Protein AF-A0A352BTT0-F1 (afdb_monomer_lite)

Sequence (140 aa):
MRNIVLLVLLGCFTSLVQGQELNATVTIDAEQTGQPNAQVFRTLKDQLTELLNETQWTNRTFTNQERIDCNFTLILQSFESTSFSGSLQVQSSRTIFGSTYDSPVYNYNDRQFVFEYSEFQPLVFNINNFDSNLVSILAY

Secondary structure (DSSP, 8-state):
-HHHHHHHHHHTTTT------EEEEEEEE-GGGS-TT-HHHHHHHHHHHHHHHHS--SSS---GGGSEEEEEEEEEEEEETTEEEEEEEEEEEEEPTTSS-EEEEEEEEEEEEEEE--TT------TT----HHHHHHH-

Foldseek 3Di:
DVVVVVVVVVVVVPPPPDDAAAQEQEAEAEVLAVCRPDVVRVQVRVLVNCCRRVDDLDPDDDDPLRHKYKYWYWYWNHDDQFKTWAKIWIWIWHDDPPDPDIDTPDIDIGGTDIFGHDPPDHDDDDPVDDPGPVNVVVND

pLDDT: mean 80.23, std 10.84, range [54.06, 93.88]

Radius of gyration: 19.14 Å; chains: 1; bounding box: 34×30×69 Å

Structure (mmCIF, N/CA/C/O backbone):
data_AF-A0A352BTT0-F1
#
_entry.id   AF-A0A352BTT0-F1
#
loop_
_atom_site.group_PDB
_atom_site.id
_atom_site.type_symbol
_atom_site.label_atom_id
_atom_site.label_alt_id
_atom_site.label_comp_id
_atom_site.label_asym_id
_atom_site.label_entity_id
_atom_site.label_seq_id
_atom_site.pdbx_PDB_ins_code
_atom_site.Cartn_x
_atom_site.Cartn_y
_atom_site.Cartn_z
_atom_site.occupancy
_atom_site.B_iso_or_equiv
_atom_site.auth_seq_id
_atom_site.auth_comp_id
_atom_site.auth_asym_id
_atom_site.auth_atom_id
_atom_site.pdbx_PDB_model_num
ATOM 1 N N . MET A 1 1 ? -3.090 -4.234 -51.706 1.00 55.97 1 MET A N 1
ATOM 2 C CA . MET A 1 1 ? -1.828 -4.770 -51.140 1.00 55.97 1 MET A CA 1
ATOM 3 C C . MET A 1 1 ? -1.111 -3.783 -50.210 1.00 55.97 1 MET A C 1
ATOM 5 O O . MET A 1 1 ? -0.726 -4.200 -49.130 1.00 55.97 1 MET A O 1
ATOM 9 N N . ARG A 1 2 ? -1.012 -2.478 -50.528 1.00 61.06 2 ARG A N 1
ATOM 10 C CA . ARG A 1 2 ? -0.376 -1.460 -49.654 1.00 61.06 2 ARG A CA 1
ATOM 11 C C . ARG A 1 2 ? -1.012 -1.305 -48.256 1.00 61.06 2 ARG A C 1
ATOM 13 O O . ARG A 1 2 ? -0.291 -1.152 -47.279 1.00 61.06 2 ARG A O 1
ATOM 20 N N . ASN A 1 3 ? -2.337 -1.430 -48.145 1.00 62.03 3 ASN A N 1
ATOM 21 C CA . ASN A 1 3 ? -3.048 -1.262 -46.866 1.00 62.03 3 ASN A CA 1
ATOM 22 C C . ASN A 1 3 ? -2.906 -2.472 -45.920 1.00 62.03 3 ASN A C 1
ATOM 24 O O . ASN A 1 3 ? -3.014 -2.305 -44.713 1.00 62.03 3 ASN A O 1
ATOM 28 N N . ILE A 1 4 ? -2.624 -3.671 -46.451 1.00 74.25 4 ILE A N 1
ATOM 29 C CA . ILE A 1 4 ? -2.411 -4.888 -45.644 1.00 74.25 4 ILE A CA 1
ATOM 30 C C . ILE A 1 4 ? -1.025 -4.847 -44.986 1.00 74.25 4 ILE A C 1
ATOM 32 O O . ILE A 1 4 ? -0.885 -5.209 -43.825 1.00 74.25 4 ILE A O 1
ATOM 36 N N . VAL A 1 5 ? -0.017 -4.322 -45.693 1.00 75.88 5 VAL A N 1
ATOM 37 C CA . VAL A 1 5 ? 1.341 -4.136 -45.151 1.00 75.88 5 VAL A CA 1
ATOM 38 C C . VAL A 1 5 ? 1.343 -3.147 -43.982 1.00 75.88 5 VAL A C 1
ATOM 40 O O . VAL A 1 5 ? 1.978 -3.409 -42.969 1.00 75.88 5 VAL A O 1
ATOM 43 N N . LEU A 1 6 ? 0.583 -2.051 -44.084 1.00 71.44 6 LEU A N 1
ATOM 44 C CA . LEU A 1 6 ? 0.415 -1.077 -42.996 1.00 71.44 6 LEU A CA 1
ATOM 45 C C . LEU A 1 6 ? -0.248 -1.687 -41.750 1.00 71.44 6 LEU A C 1
ATOM 47 O O . LEU A 1 6 ? 0.166 -1.385 -40.637 1.00 71.44 6 LEU A O 1
ATOM 51 N N . LEU A 1 7 ? -1.231 -2.573 -41.935 1.00 69.56 7 LEU A N 1
ATOM 52 C CA . LEU A 1 7 ? -1.927 -3.266 -40.844 1.00 69.56 7 LEU A CA 1
ATOM 53 C C . LEU A 1 7 ? -1.025 -4.279 -40.122 1.00 69.56 7 LEU A C 1
ATOM 55 O O . LEU A 1 7 ? -1.044 -4.355 -38.897 1.00 69.56 7 LEU A O 1
ATOM 59 N N . VAL A 1 8 ? -0.187 -5.004 -40.870 1.00 72.19 8 VAL A N 1
ATOM 60 C CA . VAL A 1 8 ? 0.817 -5.923 -40.304 1.00 72.19 8 VAL A CA 1
ATOM 61 C C . VAL A 1 8 ? 1.923 -5.152 -39.575 1.00 72.19 8 VAL A C 1
ATOM 63 O O . VAL A 1 8 ? 2.337 -5.556 -38.492 1.00 72.19 8 VAL A O 1
ATOM 66 N N . LEU A 1 9 ? 2.358 -4.008 -40.117 1.00 69.75 9 LEU A N 1
ATOM 67 C CA . LEU A 1 9 ? 3.373 -3.162 -39.486 1.00 69.75 9 LEU A CA 1
ATOM 68 C C . LEU A 1 9 ? 2.876 -2.561 -38.160 1.00 69.75 9 LEU A C 1
ATOM 70 O O . LEU A 1 9 ? 3.629 -2.532 -37.194 1.00 69.75 9 LEU A O 1
ATOM 74 N N . LEU A 1 10 ? 1.610 -2.129 -38.089 1.00 66.56 10 LEU A N 1
ATOM 75 C CA . LEU A 1 10 ? 1.013 -1.589 -36.860 1.00 66.56 10 LEU A CA 1
ATOM 76 C C . LEU A 1 10 ? 0.824 -2.668 -35.775 1.00 66.56 10 LEU A C 1
ATOM 78 O O . LEU A 1 10 ? 0.970 -2.377 -34.592 1.00 66.56 10 LEU A O 1
ATOM 82 N N . GLY A 1 11 ? 0.549 -3.916 -36.174 1.00 65.44 11 GLY A N 1
ATOM 83 C CA . GLY A 1 11 ? 0.382 -5.052 -35.260 1.00 65.44 11 GLY A CA 1
ATOM 84 C C . GLY A 1 11 ? 1.678 -5.554 -34.607 1.00 65.44 11 GLY A C 1
ATOM 85 O O . GLY A 1 11 ? 1.623 -6.156 -33.541 1.00 65.44 11 GLY A O 1
ATOM 86 N N . CYS A 1 12 ? 2.852 -5.282 -35.189 1.00 61.81 12 CYS A N 1
ATOM 87 C CA . CYS A 1 12 ? 4.138 -5.684 -34.600 1.00 61.81 12 CYS A CA 1
ATOM 88 C C . CYS A 1 12 ? 4.613 -4.785 -33.443 1.00 61.81 12 CYS A C 1
ATOM 90 O O . CYS A 1 12 ? 5.510 -5.185 -32.706 1.00 61.81 12 CYS A O 1
ATOM 92 N N . PHE A 1 13 ? 4.036 -3.593 -33.250 1.00 58.69 13 PHE A N 1
ATOM 93 C CA . PHE A 1 13 ? 4.453 -2.680 -32.174 1.00 58.69 13 PHE A CA 1
ATOM 94 C C . PHE A 1 13 ? 3.761 -2.940 -30.829 1.00 58.69 13 PHE A C 1
ATOM 96 O O . PHE A 1 13 ? 4.187 -2.399 -29.811 1.00 58.69 13 PHE A O 1
ATOM 103 N N . THR A 1 14 ? 2.724 -3.780 -30.780 1.00 57.88 14 THR A N 1
ATOM 104 C CA . THR A 1 14 ? 1.951 -4.016 -29.549 1.00 57.88 14 THR A CA 1
ATOM 105 C C . THR A 1 14 ? 2.576 -5.055 -28.613 1.00 57.88 14 THR A C 1
ATOM 107 O O . THR A 1 14 ? 2.105 -5.221 -27.494 1.00 57.88 14 THR A O 1
ATOM 110 N N . SER A 1 15 ? 3.643 -5.751 -29.023 1.00 54.06 15 SER A N 1
ATOM 111 C CA . SER A 1 15 ? 4.265 -6.834 -28.242 1.00 54.06 15 SER A CA 1
ATOM 112 C C . SER A 1 15 ? 5.408 -6.394 -27.316 1.00 54.06 15 SER A C 1
ATOM 114 O O . SER A 1 15 ? 6.094 -7.243 -26.753 1.00 54.06 15 SER A O 1
ATOM 116 N N . LEU A 1 16 ? 5.636 -5.088 -27.147 1.00 54.31 16 LEU A N 1
ATOM 117 C CA . LEU A 1 16 ? 6.696 -4.546 -26.283 1.00 54.31 16 LEU A CA 1
ATOM 118 C C . LEU A 1 16 ? 6.177 -4.004 -24.947 1.00 54.31 16 LEU A C 1
ATOM 120 O O . LEU A 1 16 ? 6.824 -3.160 -24.329 1.00 54.31 16 LEU A O 1
ATOM 124 N N . VAL A 1 17 ? 5.032 -4.492 -24.471 1.00 54.41 17 VAL A N 1
ATOM 125 C CA . VAL A 1 17 ? 4.617 -4.220 -23.092 1.00 54.41 17 VAL A CA 1
ATOM 126 C C . VAL A 1 17 ? 5.456 -5.110 -22.176 1.00 54.41 17 VAL A C 1
ATOM 128 O O . VAL A 1 17 ? 5.170 -6.287 -21.968 1.00 54.41 17 VAL A O 1
ATOM 131 N N . GLN A 1 18 ? 6.567 -4.556 -21.700 1.00 57.56 18 GLN A N 1
ATOM 132 C CA . GLN A 1 18 ? 7.351 -5.136 -20.619 1.00 57.56 18 GLN A CA 1
ATOM 133 C C . GLN A 1 18 ? 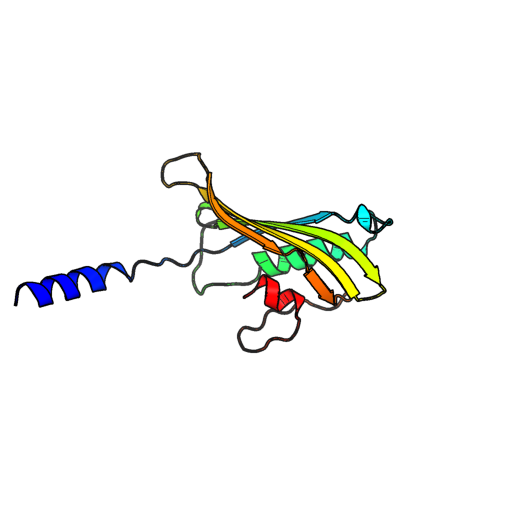6.552 -4.913 -19.330 1.00 57.56 18 GLN A C 1
ATOM 135 O O . GLN A 1 18 ? 6.289 -3.768 -18.967 1.00 57.56 18 GLN A O 1
ATOM 140 N N . GLY A 1 19 ? 6.119 -5.992 -18.672 1.00 56.97 19 GLY A N 1
ATOM 141 C CA . GLY A 1 19 ? 5.634 -5.898 -17.293 1.00 56.97 19 GLY A CA 1
ATOM 142 C C . GLY A 1 19 ? 6.768 -5.394 -16.406 1.00 56.97 19 GLY A C 1
ATOM 143 O O . GLY A 1 19 ? 7.922 -5.708 -16.686 1.00 56.97 19 GLY A O 1
ATOM 144 N N . GLN A 1 20 ? 6.451 -4.590 -15.399 1.00 67.00 20 GLN A N 1
ATOM 145 C CA . GLN A 1 20 ? 7.392 -4.099 -14.395 1.00 67.00 20 GLN A CA 1
ATOM 146 C C . GLN A 1 20 ? 6.868 -4.514 -13.021 1.00 67.00 20 GLN A C 1
ATOM 148 O O . GLN A 1 20 ? 5.658 -4.652 -12.846 1.00 67.00 20 GLN A O 1
ATOM 153 N N . GLU A 1 21 ? 7.770 -4.709 -12.066 1.00 75.00 21 GLU A N 1
ATOM 154 C CA . GLU A 1 21 ? 7.399 -4.948 -10.670 1.00 75.00 21 GLU A CA 1
ATOM 155 C C . GLU A 1 21 ? 7.200 -3.632 -9.919 1.00 75.00 21 GLU A C 1
ATOM 157 O O . GLU A 1 21 ? 7.673 -2.569 -10.334 1.00 75.00 21 GLU A O 1
ATOM 162 N N . LEU A 1 22 ? 6.493 -3.720 -8.799 1.00 80.69 22 LEU A N 1
ATOM 163 C CA . LEU A 1 22 ? 6.177 -2.581 -7.949 1.00 80.69 22 LEU A CA 1
ATOM 164 C C . LEU A 1 22 ? 7.268 -2.384 -6.886 1.00 80.69 22 LEU A C 1
ATOM 166 O O . LEU A 1 22 ? 7.848 -3.337 -6.366 1.00 80.69 22 LEU A O 1
ATOM 170 N N . ASN A 1 23 ? 7.542 -1.126 -6.562 1.00 85.88 23 ASN A N 1
ATOM 171 C CA . ASN A 1 23 ? 8.222 -0.700 -5.348 1.00 85.88 23 ASN A CA 1
ATOM 172 C C . ASN A 1 23 ? 7.237 0.170 -4.564 1.00 85.88 23 ASN A C 1
ATOM 174 O O . ASN A 1 23 ? 7.104 1.369 -4.808 1.00 85.88 23 ASN A O 1
ATOM 178 N N . ALA A 1 24 ? 6.464 -0.464 -3.689 1.00 88.50 24 ALA A N 1
ATOM 179 C CA . ALA A 1 24 ? 5.354 0.172 -3.004 1.00 88.50 24 ALA A CA 1
ATOM 180 C C . ALA A 1 24 ? 5.773 0.720 -1.638 1.00 88.50 24 ALA A C 1
ATOM 182 O O . ALA A 1 24 ? 6.325 0.009 -0.800 1.00 88.50 24 ALA A O 1
ATOM 183 N N . THR A 1 25 ? 5.434 1.979 -1.383 1.00 91.12 25 THR A N 1
ATOM 184 C CA . THR A 1 25 ? 5.490 2.605 -0.063 1.00 91.12 25 THR A CA 1
ATOM 185 C C . THR A 1 25 ? 4.066 2.847 0.415 1.00 91.12 25 THR A C 1
ATOM 187 O O . THR A 1 25 ? 3.279 3.477 -0.290 1.00 91.12 25 THR A O 1
ATOM 190 N N . VAL A 1 26 ? 3.728 2.354 1.608 1.00 92.81 26 VAL A N 1
ATOM 191 C CA . VAL A 1 26 ? 2.410 2.559 2.221 1.00 92.81 26 VAL A CA 1
ATOM 192 C C . VAL A 1 26 ? 2.532 3.536 3.384 1.00 92.81 26 VAL A C 1
ATOM 194 O O . VAL A 1 26 ? 3.336 3.347 4.298 1.00 92.81 26 VAL A O 1
ATOM 197 N N . THR A 1 27 ? 1.702 4.573 3.368 1.00 93.44 27 THR A N 1
ATOM 198 C CA . THR A 1 27 ? 1.576 5.567 4.434 1.00 93.44 27 THR A CA 1
ATOM 199 C C . THR A 1 27 ? 0.151 5.539 4.966 1.00 93.44 27 THR A C 1
ATOM 201 O O . THR A 1 27 ? -0.796 5.579 4.188 1.00 93.44 27 THR A O 1
ATOM 204 N N . ILE A 1 2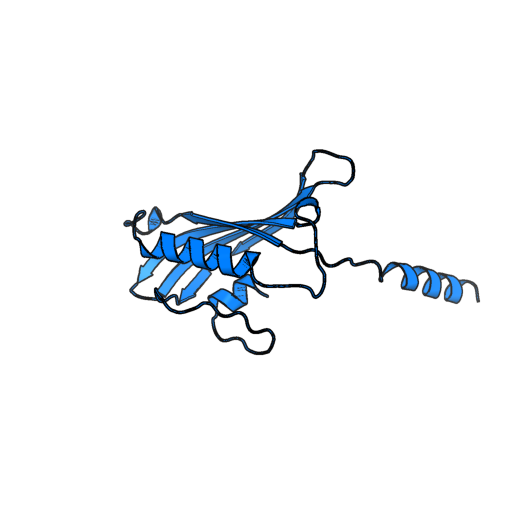8 ? -0.008 5.481 6.289 1.00 93.12 28 ILE A N 1
ATOM 205 C CA . ILE A 1 28 ? -1.319 5.540 6.941 1.00 93.12 28 ILE A CA 1
ATOM 206 C C . ILE A 1 28 ? -1.381 6.805 7.789 1.00 93.12 28 ILE A C 1
ATOM 208 O O . ILE A 1 28 ? -0.604 6.966 8.730 1.00 93.12 28 ILE A O 1
ATOM 212 N N . ASP A 1 29 ? -2.313 7.682 7.443 1.00 92.94 29 ASP A N 1
ATOM 213 C CA . ASP A 1 29 ? -2.742 8.823 8.235 1.00 92.94 29 ASP A CA 1
ATOM 214 C C . ASP A 1 29 ? -4.028 8.440 8.973 1.00 92.94 29 ASP A C 1
ATOM 216 O O . ASP A 1 29 ? -5.037 8.092 8.361 1.00 92.94 29 ASP A O 1
ATOM 220 N N . ALA A 1 30 ? -3.980 8.476 10.300 1.00 92.38 30 ALA A N 1
ATOM 221 C CA . ALA A 1 30 ? -5.109 8.164 11.164 1.00 92.38 30 ALA A CA 1
ATOM 222 C C . ALA A 1 30 ? -5.454 9.321 12.112 1.00 92.38 30 ALA A C 1
ATOM 224 O O . ALA A 1 30 ? -6.107 9.098 13.133 1.00 92.38 30 ALA A O 1
ATOM 225 N N . GLU A 1 31 ? -5.034 10.555 11.813 1.00 90.81 31 GLU A N 1
ATOM 226 C CA . GLU A 1 31 ? -5.311 11.717 12.669 1.00 90.81 31 GLU A CA 1
ATOM 227 C C . GLU A 1 31 ? -6.814 11.923 12.901 1.00 90.81 31 GLU A C 1
ATOM 229 O O . GLU A 1 31 ? -7.244 12.215 14.020 1.00 90.81 31 GLU A O 1
ATOM 234 N N . GLN A 1 32 ? -7.629 11.680 11.873 1.00 88.31 32 GLN A N 1
ATOM 235 C CA . GLN A 1 32 ? -9.082 11.877 11.923 1.00 88.31 32 GLN A CA 1
ATOM 236 C C . GLN A 1 32 ? -9.808 10.826 12.777 1.00 88.31 32 GLN A C 1
ATOM 238 O O . GLN A 1 32 ? -10.921 11.078 13.230 1.00 88.31 32 GLN A O 1
ATOM 243 N N . THR A 1 33 ? -9.162 9.694 13.079 1.00 88.12 33 THR A N 1
ATOM 244 C CA . THR A 1 33 ? -9.729 8.635 13.935 1.00 88.12 33 THR A CA 1
ATOM 245 C C . THR A 1 33 ? -9.753 8.999 15.423 1.00 88.12 33 THR A C 1
ATOM 247 O O . THR A 1 33 ? -10.363 8.296 16.225 1.00 88.12 33 THR A O 1
ATOM 250 N N . GLY A 1 34 ? -9.040 10.056 15.832 1.00 88.00 34 GLY A N 1
ATOM 251 C CA . GLY A 1 34 ? -8.862 10.429 17.239 1.00 88.00 34 GLY A CA 1
ATOM 252 C C . GLY A 1 34 ? -7.869 9.551 18.016 1.00 88.00 34 GLY A C 1
ATOM 253 O O . GLY A 1 34 ? -7.518 9.890 19.147 1.00 88.00 34 GLY A O 1
ATOM 254 N N . GLN A 1 35 ? -7.362 8.461 17.425 1.00 88.56 35 GLN A N 1
ATOM 255 C CA . GLN A 1 35 ? -6.354 7.577 18.023 1.00 88.56 35 GLN A CA 1
ATOM 256 C C . GLN A 1 35 ? -5.173 7.309 17.067 1.00 88.56 35 GLN A C 1
ATOM 258 O O . GLN A 1 35 ? -4.866 6.153 16.781 1.00 88.56 35 GLN A O 1
ATOM 263 N N . PRO A 1 36 ? -4.434 8.340 16.611 1.00 85.19 36 PRO A N 1
ATOM 264 C CA . PRO A 1 36 ? -3.444 8.214 15.530 1.00 85.19 36 PRO A CA 1
ATOM 265 C C . PRO A 1 36 ? -2.289 7.234 15.805 1.00 85.19 36 PRO A C 1
ATOM 267 O O . PRO A 1 36 ? -1.616 6.789 14.882 1.00 85.19 36 PRO A O 1
ATOM 270 N N . ASN A 1 37 ? -2.044 6.883 17.070 1.00 84.69 37 ASN A N 1
ATOM 271 C CA . ASN A 1 37 ? -0.944 6.008 17.485 1.00 84.69 37 ASN A CA 1
ATOM 272 C C . ASN A 1 37 ? -1.368 4.562 17.777 1.00 84.69 37 ASN A C 1
ATOM 274 O O . ASN A 1 37 ? -0.599 3.828 18.401 1.00 84.69 37 ASN A O 1
ATOM 278 N N . ALA A 1 38 ? -2.569 4.145 17.372 1.00 87.00 38 ALA A N 1
ATOM 279 C CA . ALA A 1 38 ? -3.012 2.774 17.586 1.00 87.00 38 ALA A CA 1
ATOM 280 C C . ALA A 1 38 ? -2.071 1.768 16.889 1.00 87.00 38 ALA A C 1
ATOM 282 O O . ALA A 1 38 ? -1.652 1.966 15.747 1.00 87.00 38 ALA A O 1
ATOM 283 N N . GLN A 1 39 ? -1.733 0.680 17.589 1.00 88.50 39 GLN A N 1
ATOM 284 C CA . GLN A 1 39 ? -0.806 -0.344 17.090 1.00 88.50 39 GLN A CA 1
ATOM 285 C C . GLN A 1 39 ? -1.314 -0.999 15.797 1.00 88.50 39 GLN A C 1
ATOM 287 O O . GLN A 1 39 ? -0.517 -1.260 14.897 1.00 88.50 39 GLN A O 1
ATOM 292 N N . VAL A 1 40 ? -2.635 -1.158 15.677 1.00 89.19 40 VAL A N 1
ATOM 293 C CA . VAL A 1 40 ? -3.322 -1.707 14.501 1.00 89.19 40 VAL A CA 1
ATOM 294 C C . VAL A 1 40 ? -2.910 -1.037 13.195 1.00 89.19 40 VAL A C 1
ATOM 296 O O . VAL A 1 40 ? -2.697 -1.725 12.201 1.00 89.19 40 VAL A O 1
ATOM 299 N N . PHE A 1 41 ? -2.694 0.283 13.194 1.00 90.56 41 PHE A N 1
ATOM 300 C CA . PHE A 1 41 ? -2.282 1.015 11.995 1.00 90.56 41 PHE A CA 1
ATOM 301 C C . PHE A 1 41 ? -0.831 0.727 11.611 1.00 90.56 41 PHE A C 1
ATOM 303 O O . PHE A 1 41 ? -0.506 0.664 10.429 1.00 90.56 41 PHE A O 1
ATOM 310 N N . ARG A 1 42 ? 0.052 0.517 12.595 1.00 89.75 42 ARG A N 1
ATOM 311 C CA . ARG A 1 42 ? 1.454 0.157 12.336 1.00 89.75 42 ARG A CA 1
ATOM 312 C C . ARG A 1 42 ? 1.529 -1.231 11.717 1.00 89.75 42 ARG A C 1
ATOM 314 O O . ARG A 1 42 ? 2.138 -1.382 10.664 1.00 89.75 42 ARG A O 1
ATOM 321 N N . THR A 1 43 ? 0.829 -2.192 12.318 1.00 90.81 43 THR A N 1
ATOM 322 C CA . THR A 1 43 ? 0.744 -3.560 11.802 1.00 90.81 43 THR A CA 1
ATOM 323 C C . THR A 1 43 ? 0.117 -3.593 10.408 1.00 90.81 43 THR A C 1
ATOM 325 O O . THR A 1 43 ? 0.674 -4.223 9.518 1.00 90.81 43 THR A O 1
ATOM 328 N N . LEU A 1 44 ? -0.985 -2.866 10.185 1.00 90.38 44 LEU A N 1
ATOM 329 C CA . LEU A 1 44 ? -1.633 -2.773 8.873 1.00 90.38 44 LEU A CA 1
ATOM 330 C C . LEU A 1 44 ? -0.678 -2.209 7.815 1.00 90.38 44 LEU A C 1
ATOM 332 O O . LEU A 1 44 ? -0.546 -2.779 6.738 1.00 90.38 44 LEU A O 1
ATOM 336 N N . LYS A 1 45 ? 0.019 -1.109 8.119 1.00 90.75 45 LYS A N 1
ATOM 337 C CA . LYS A 1 45 ? 0.990 -0.500 7.202 1.00 90.75 45 LYS A CA 1
ATOM 338 C C . LYS A 1 45 ? 2.100 -1.488 6.832 1.00 90.75 45 LYS A C 1
ATOM 340 O O . LYS A 1 45 ? 2.442 -1.598 5.656 1.00 90.75 45 LYS A O 1
ATOM 345 N N . ASP A 1 46 ? 2.655 -2.187 7.819 1.00 90.56 46 ASP A N 1
ATOM 346 C CA . ASP A 1 46 ? 3.744 -3.140 7.597 1.00 90.56 46 ASP A CA 1
ATOM 347 C C . ASP A 1 46 ? 3.257 -4.336 6.757 1.00 90.56 46 ASP A C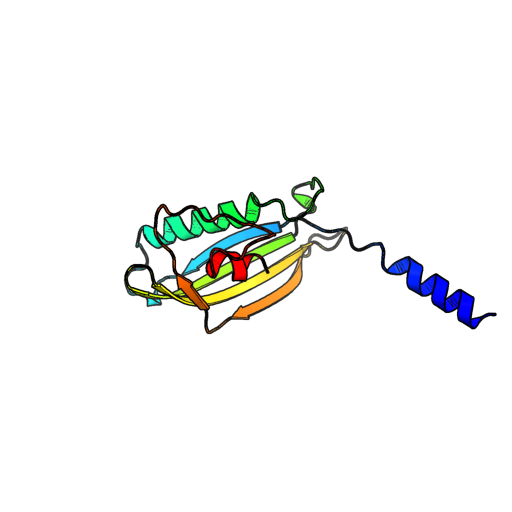 1
ATOM 349 O O . ASP A 1 46 ? 3.870 -4.637 5.737 1.00 90.56 46 ASP A O 1
ATOM 353 N N . GLN A 1 47 ? 2.095 -4.917 7.081 1.00 88.94 47 GLN A N 1
ATOM 354 C CA . GLN A 1 47 ? 1.505 -6.017 6.307 1.00 88.94 47 GLN A CA 1
ATOM 355 C C . GLN A 1 47 ? 1.127 -5.621 4.875 1.00 88.94 47 GLN A C 1
ATOM 357 O O . GLN A 1 47 ? 1.306 -6.411 3.953 1.00 88.94 47 GLN A O 1
ATOM 362 N N . LEU A 1 48 ? 0.614 -4.406 4.657 1.00 89.44 48 LEU A N 1
ATOM 363 C CA . LEU A 1 48 ? 0.322 -3.908 3.311 1.00 89.44 48 LEU A CA 1
ATOM 364 C C . LEU A 1 48 ? 1.603 -3.676 2.503 1.00 89.44 48 LEU A C 1
ATOM 366 O O . LEU A 1 48 ? 1.644 -3.973 1.310 1.00 89.44 48 LEU A O 1
ATOM 370 N N . THR A 1 49 ? 2.650 -3.158 3.148 1.00 89.94 49 THR A N 1
ATOM 371 C CA . THR A 1 49 ? 3.953 -2.944 2.505 1.00 89.9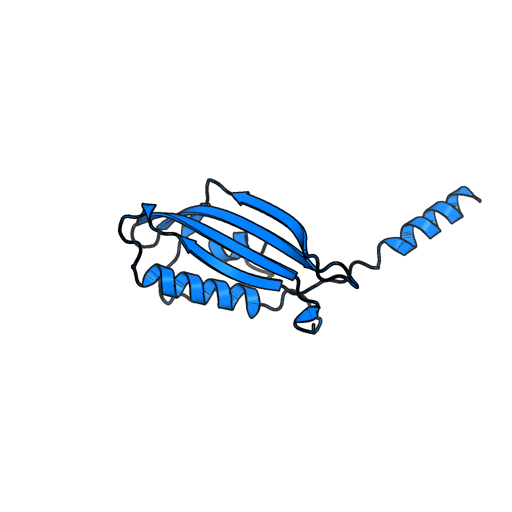4 49 THR A CA 1
ATOM 372 C C . THR A 1 49 ? 4.602 -4.274 2.128 1.00 89.94 49 THR A C 1
ATOM 374 O O . THR A 1 49 ? 5.142 -4.393 1.030 1.00 89.94 49 THR A O 1
ATOM 377 N N . GLU A 1 50 ? 4.526 -5.272 3.009 1.00 88.25 50 GLU A N 1
ATOM 378 C CA . GLU A 1 50 ? 4.992 -6.639 2.763 1.00 88.25 50 GLU A CA 1
ATOM 379 C C . GLU A 1 50 ? 4.204 -7.277 1.616 1.00 88.25 50 GLU A C 1
ATOM 381 O O . GLU A 1 50 ? 4.797 -7.680 0.620 1.00 88.25 50 GLU A O 1
ATOM 386 N N . LEU A 1 51 ? 2.868 -7.243 1.674 1.00 86.81 51 LEU A N 1
ATOM 387 C CA . LEU A 1 51 ? 2.002 -7.767 0.619 1.00 86.81 51 LEU A CA 1
ATOM 388 C C . LEU A 1 51 ? 2.364 -7.184 -0.752 1.00 86.81 51 LEU A C 1
ATOM 390 O O . LEU A 1 51 ? 2.546 -7.935 -1.703 1.00 86.81 51 LEU A O 1
ATOM 394 N N . LEU A 1 52 ? 2.485 -5.862 -0.879 1.00 86.50 52 LEU A N 1
ATOM 395 C CA . LEU A 1 52 ? 2.710 -5.223 -2.178 1.00 86.50 52 LEU A CA 1
ATOM 396 C C . LEU A 1 52 ? 4.110 -5.485 -2.755 1.00 86.50 52 LEU A C 1
ATOM 398 O O . LEU A 1 52 ? 4.240 -5.593 -3.974 1.00 86.50 52 LEU A O 1
ATOM 402 N N . ASN A 1 53 ? 5.138 -5.579 -1.905 1.00 85.94 53 ASN A N 1
ATOM 403 C CA . ASN A 1 53 ? 6.530 -5.738 -2.341 1.00 85.94 53 ASN A CA 1
ATOM 404 C C . ASN A 1 53 ? 6.993 -7.198 -2.433 1.00 85.94 53 ASN A C 1
ATOM 406 O O . ASN A 1 53 ? 7.922 -7.484 -3.191 1.00 85.94 53 ASN A O 1
ATOM 410 N N . GLU A 1 54 ? 6.396 -8.106 -1.659 1.00 84.12 54 GLU A N 1
ATOM 411 C CA . GLU A 1 54 ? 6.723 -9.537 -1.678 1.00 84.12 54 GLU A CA 1
ATOM 412 C C . GLU A 1 54 ? 5.816 -10.341 -2.614 1.00 84.12 54 GLU A C 1
ATOM 414 O O . GLU A 1 54 ? 6.190 -11.435 -3.045 1.00 84.12 54 GLU A O 1
ATOM 419 N N . THR A 1 55 ? 4.649 -9.804 -2.985 1.00 80.69 55 THR A N 1
ATOM 420 C CA . THR A 1 55 ? 3.819 -10.423 -4.021 1.00 80.69 55 THR A CA 1
ATOM 421 C C . THR A 1 55 ? 4.523 -10.321 -5.367 1.00 80.69 55 THR A C 1
ATOM 423 O O . THR A 1 55 ? 4.853 -9.239 -5.843 1.00 80.69 55 THR A O 1
ATOM 426 N N . GLN A 1 56 ? 4.727 -11.473 -6.003 1.00 74.75 56 GLN A N 1
ATOM 427 C CA . GLN A 1 56 ? 5.236 -11.541 -7.363 1.00 74.75 56 GLN A CA 1
ATOM 428 C C . GLN A 1 56 ? 4.088 -11.270 -8.346 1.00 74.75 56 GLN A C 1
ATOM 430 O O . GLN A 1 56 ? 3.277 -12.155 -8.626 1.00 74.75 56 GLN A O 1
ATOM 435 N N . TRP A 1 57 ? 4.022 -10.046 -8.875 1.00 75.56 57 TRP A N 1
ATOM 436 C CA . TRP A 1 57 ? 2.977 -9.630 -9.818 1.00 75.56 57 TRP A CA 1
ATOM 437 C C . TRP A 1 57 ? 3.230 -10.159 -11.231 1.00 75.56 57 TRP A C 1
ATOM 439 O O . TRP A 1 57 ? 2.300 -10.346 -12.019 1.00 75.56 57 TRP A O 1
ATOM 449 N N . THR A 1 58 ? 4.493 -10.431 -11.567 1.00 74.06 58 THR A N 1
ATOM 450 C CA . THR A 1 58 ? 4.898 -10.928 -12.879 1.00 74.06 58 THR A CA 1
ATOM 451 C C . THR A 1 58 ? 5.902 -12.081 -12.782 1.00 74.06 58 THR A C 1
ATOM 453 O O . THR A 1 58 ? 6.711 -12.190 -11.867 1.00 74.06 58 THR A O 1
ATOM 456 N N . ASN A 1 59 ? 5.930 -12.953 -13.791 1.00 68.88 59 ASN A N 1
ATOM 457 C CA . ASN A 1 59 ? 6.829 -14.118 -13.821 1.00 68.88 59 ASN A CA 1
ATOM 458 C C . ASN A 1 59 ? 8.304 -13.781 -14.142 1.00 68.88 59 ASN A C 1
ATOM 460 O O . ASN A 1 59 ? 9.034 -14.639 -14.641 1.00 68.88 59 ASN A O 1
ATOM 464 N N . ARG A 1 60 ? 8.754 -12.536 -13.944 1.00 69.12 60 ARG A N 1
ATOM 465 C CA . ARG A 1 60 ? 10.096 -12.073 -14.332 1.00 69.12 60 ARG A CA 1
ATOM 466 C C . ARG A 1 60 ? 10.842 -11.488 -13.136 1.00 69.12 60 ARG A C 1
ATOM 468 O O . ARG A 1 60 ? 10.244 -10.934 -12.227 1.00 69.12 60 ARG A O 1
ATOM 475 N N . THR A 1 61 ? 12.164 -11.615 -13.143 1.00 68.75 61 THR A N 1
ATOM 476 C CA . THR A 1 61 ? 13.044 -11.024 -12.129 1.00 68.75 61 THR A CA 1
ATOM 477 C C . THR A 1 61 ? 13.479 -9.633 -12.571 1.00 68.75 61 THR A C 1
ATOM 479 O O . THR A 1 61 ? 14.034 -9.501 -13.662 1.00 68.75 61 THR A O 1
ATOM 482 N N . PHE A 1 62 ? 13.280 -8.628 -11.721 1.00 68.06 62 PHE A N 1
ATOM 483 C CA . PHE A 1 62 ? 13.649 -7.236 -11.996 1.00 68.06 62 PHE A CA 1
ATOM 484 C C . PHE A 1 62 ? 14.714 -6.756 -11.029 1.00 68.06 62 PHE A C 1
ATOM 486 O O . PHE A 1 62 ? 14.733 -7.141 -9.856 1.00 68.06 62 PHE A O 1
ATOM 493 N N . THR A 1 63 ? 15.572 -5.867 -11.513 1.00 71.31 63 THR A N 1
ATOM 494 C CA . THR A 1 63 ? 16.450 -5.092 -10.640 1.00 71.31 63 THR A CA 1
ATOM 495 C C . THR A 1 63 ? 15.651 -3.988 -9.941 1.00 71.31 63 THR A C 1
ATOM 497 O O . THR A 1 63 ? 14.634 -3.529 -10.457 1.00 71.31 63 THR A O 1
ATOM 500 N N . ASN A 1 64 ? 16.100 -3.524 -8.769 1.00 68.69 64 ASN A N 1
ATOM 501 C CA . ASN A 1 64 ? 15.403 -2.450 -8.040 1.00 68.69 64 ASN A CA 1
ATOM 502 C C . ASN A 1 64 ? 15.236 -1.168 -8.875 1.00 68.69 64 ASN A C 1
ATOM 504 O O . ASN A 1 64 ? 14.272 -0.445 -8.677 1.00 68.69 64 ASN A O 1
ATOM 508 N N . GLN A 1 65 ? 16.140 -0.911 -9.825 1.00 69.44 65 GLN A N 1
ATOM 509 C CA . GLN A 1 65 ? 16.093 0.257 -10.713 1.00 69.44 65 GLN A CA 1
ATOM 510 C C . GLN A 1 65 ? 15.021 0.159 -11.811 1.00 69.44 65 GLN A C 1
ATOM 512 O O . GLN A 1 65 ? 14.698 1.165 -12.432 1.00 69.44 65 GLN A O 1
ATOM 517 N N . GLU A 1 66 ? 14.490 -1.035 -12.080 1.00 69.12 66 GLU A N 1
ATOM 518 C CA . GLU A 1 66 ? 13.452 -1.258 -13.097 1.00 69.12 66 GLU A CA 1
ATOM 519 C C . GLU A 1 66 ? 12.034 -1.272 -12.512 1.00 69.12 66 GLU A C 1
ATOM 521 O O . GLU A 1 66 ? 11.058 -1.324 -13.271 1.00 69.12 66 GLU A O 1
ATOM 526 N N . ARG A 1 67 ? 11.924 -1.249 -11.178 1.00 77.56 67 ARG A N 1
ATOM 527 C CA . ARG A 1 67 ? 10.646 -1.235 -10.466 1.00 77.56 67 ARG A CA 1
ATOM 528 C C . ARG A 1 67 ? 9.980 0.131 -10.590 1.00 77.56 67 ARG A C 1
ATOM 530 O O . ARG A 1 67 ? 10.648 1.155 -10.705 1.00 77.56 67 ARG A O 1
ATOM 537 N N . ILE A 1 68 ? 8.654 0.132 -10.585 1.00 81.69 68 ILE A N 1
ATOM 538 C CA . ILE A 1 68 ? 7.855 1.357 -10.571 1.00 81.69 68 ILE A CA 1
ATOM 539 C C . ILE A 1 68 ? 7.650 1.774 -9.121 1.00 81.69 68 ILE A C 1
ATOM 541 O O . ILE A 1 68 ? 7.140 0.984 -8.327 1.00 81.69 68 ILE A O 1
ATOM 545 N N . ASP A 1 69 ? 7.991 3.015 -8.792 1.00 87.50 69 ASP A N 1
ATOM 546 C CA . ASP A 1 69 ? 7.729 3.562 -7.467 1.00 87.50 69 ASP A CA 1
ATOM 547 C C . ASP A 1 69 ? 6.241 3.881 -7.324 1.00 87.50 69 ASP A C 1
ATOM 549 O O . ASP A 1 69 ? 5.675 4.662 -8.093 1.00 87.50 69 ASP A O 1
ATOM 553 N N . CYS A 1 70 ? 5.602 3.276 -6.329 1.00 88.25 70 CYS A N 1
ATOM 554 C CA . CYS A 1 70 ? 4.194 3.468 -6.014 1.00 88.25 70 CYS A CA 1
ATOM 555 C C . CYS A 1 70 ? 4.049 3.945 -4.571 1.00 88.25 70 CYS A C 1
ATOM 557 O O . CYS A 1 70 ? 4.608 3.358 -3.652 1.00 88.25 70 CYS A O 1
ATOM 559 N N . ASN A 1 71 ? 3.258 4.987 -4.357 1.00 91.75 71 ASN A N 1
ATOM 560 C CA . ASN A 1 71 ? 2.908 5.502 -3.046 1.00 91.75 71 ASN A CA 1
ATOM 561 C C . ASN A 1 71 ? 1.409 5.315 -2.802 1.00 91.75 71 ASN A C 1
ATOM 563 O O . ASN A 1 71 ? 0.580 5.809 -3.570 1.00 91.75 71 ASN A O 1
ATOM 567 N N . PHE A 1 72 ? 1.086 4.604 -1.729 1.00 92.19 72 PHE A N 1
ATOM 568 C CA . PHE A 1 72 ? -0.267 4.364 -1.253 1.00 92.19 72 PHE A CA 1
ATOM 569 C C . PHE A 1 72 ? -0.456 5.143 0.044 1.00 92.19 72 PHE A C 1
ATOM 571 O O . PHE A 1 72 ? 0.121 4.798 1.072 1.00 92.19 72 PHE A O 1
ATOM 578 N N . THR A 1 73 ? -1.279 6.183 0.007 1.00 93.88 73 THR A N 1
ATOM 579 C CA . THR A 1 73 ? -1.627 6.978 1.184 1.00 93.88 73 THR A CA 1
ATOM 580 C C . THR A 1 73 ? -3.050 6.647 1.603 1.00 93.88 73 THR A C 1
ATOM 582 O O . THR A 1 73 ? -4.008 6.972 0.902 1.00 93.88 73 THR A O 1
ATOM 585 N N . LEU A 1 74 ? -3.186 6.005 2.758 1.00 92.94 74 LEU A N 1
ATOM 586 C CA . LEU A 1 74 ? -4.459 5.702 3.394 1.00 92.94 74 LEU A CA 1
ATOM 587 C C . LEU A 1 74 ? -4.772 6.787 4.419 1.00 92.94 74 LEU A C 1
ATOM 589 O O . LEU A 1 74 ? -4.003 6.978 5.352 1.00 92.94 74 LEU A O 1
ATOM 593 N N . ILE A 1 75 ? -5.898 7.476 4.265 1.00 93.88 75 ILE A N 1
ATOM 594 C CA . ILE A 1 75 ? -6.383 8.459 5.237 1.00 93.88 75 ILE A CA 1
ATOM 595 C C . ILE A 1 75 ? -7.609 7.858 5.912 1.00 93.88 75 ILE A C 1
ATOM 597 O O . ILE A 1 75 ? -8.671 7.760 5.298 1.00 93.88 75 ILE A O 1
ATOM 601 N N . LEU A 1 76 ? -7.458 7.431 7.160 1.00 93.25 76 LEU A N 1
ATOM 602 C CA . LEU A 1 76 ? -8.501 6.789 7.948 1.00 93.25 76 LEU A CA 1
ATOM 603 C C . LEU A 1 76 ? -9.339 7.841 8.671 1.00 93.25 76 LEU A C 1
ATOM 605 O O . LEU A 1 76 ? -8.823 8.649 9.442 1.00 93.25 76 LEU A O 1
ATOM 609 N N . GLN A 1 77 ? -10.645 7.800 8.431 1.00 92.44 77 GLN A N 1
ATOM 610 C CA . GLN A 1 77 ? -11.631 8.678 9.055 1.00 92.44 77 GLN A CA 1
ATOM 611 C C . GLN A 1 77 ? -12.184 8.061 10.335 1.00 92.44 77 GLN A C 1
ATOM 613 O O . GLN A 1 77 ? -12.328 8.743 11.344 1.00 92.44 77 GLN A O 1
ATOM 618 N N . SER A 1 78 ? -12.476 6.760 10.313 1.00 89.88 78 SER A N 1
ATOM 619 C CA . SER A 1 78 ? -12.951 6.037 11.490 1.00 89.88 78 SER A CA 1
ATOM 620 C C . SER A 1 78 ? -12.584 4.559 11.416 1.00 89.88 78 SER A C 1
ATOM 622 O O . SER A 1 78 ? -12.321 4.023 10.337 1.00 89.88 78 SER A O 1
ATOM 624 N N . PHE A 1 79 ? -12.558 3.908 12.574 1.00 90.50 79 PHE A N 1
ATOM 625 C CA . PHE A 1 79 ? -12.434 2.462 12.670 1.00 90.50 79 PHE A CA 1
ATOM 626 C C . PHE A 1 79 ? -13.325 1.948 13.805 1.00 90.50 79 PHE A C 1
ATOM 628 O O . PHE A 1 79 ? -13.409 2.565 14.867 1.00 90.50 79 PHE A O 1
ATOM 635 N N . GLU A 1 80 ? -13.989 0.821 13.579 1.00 88.25 80 GLU A N 1
ATOM 636 C CA . GLU A 1 80 ? -14.856 0.152 14.545 1.00 88.25 80 GLU A CA 1
ATOM 637 C C . GLU A 1 80 ? -14.518 -1.337 14.569 1.00 88.25 80 GLU A C 1
ATOM 639 O O . GLU A 1 80 ? -14.890 -2.090 13.669 1.00 88.25 80 GLU A O 1
ATOM 644 N N . SER A 1 81 ? -13.804 -1.764 15.614 1.00 85.81 81 SER A N 1
ATOM 645 C CA . SER A 1 81 ? -13.316 -3.139 15.789 1.00 85.81 81 SER A CA 1
ATOM 646 C C . SER A 1 81 ? -12.474 -3.634 14.604 1.00 85.81 81 SER A C 1
ATOM 648 O O . SER A 1 81 ? -11.256 -3.495 14.636 1.00 85.81 81 SER A O 1
ATOM 650 N N . THR A 1 82 ? -13.108 -4.203 13.581 1.00 86.38 82 THR A N 1
ATOM 651 C CA . THR A 1 82 ? -12.472 -4.744 12.371 1.00 86.38 82 THR A CA 1
ATOM 652 C C . THR A 1 82 ? -12.837 -3.976 11.104 1.00 86.38 82 THR A C 1
ATOM 654 O O . THR A 1 82 ? -12.283 -4.262 10.050 1.00 86.38 82 THR A O 1
ATOM 657 N N . SER A 1 83 ? -13.772 -3.028 11.172 1.00 89.69 83 SER A N 1
ATOM 658 C CA . SER A 1 83 ? -14.200 -2.215 10.033 1.00 89.69 83 SER A CA 1
ATOM 659 C C . SER A 1 83 ? -13.450 -0.889 10.018 1.00 89.69 83 SER A C 1
ATOM 661 O O . SER A 1 83 ? -13.343 -0.220 11.045 1.00 89.69 83 SER A O 1
ATOM 663 N N . PHE A 1 84 ? -12.945 -0.498 8.855 1.00 92.19 84 PHE A N 1
ATOM 664 C CA . PHE A 1 84 ? -12.202 0.738 8.645 1.00 92.19 84 PHE A CA 1
ATOM 665 C C . PHE A 1 84 ? -12.855 1.535 7.524 1.00 92.19 84 PHE A C 1
ATOM 667 O O . PHE A 1 84 ? -13.261 0.974 6.505 1.00 92.19 84 PHE A O 1
ATOM 674 N N . SER A 1 85 ? -12.928 2.854 7.693 1.00 93.25 85 SER A N 1
ATOM 675 C CA . SER A 1 85 ? -13.417 3.762 6.659 1.00 93.25 85 SER A CA 1
ATOM 676 C C . SER A 1 85 ? -12.495 4.959 6.476 1.00 93.25 85 SER A C 1
ATOM 678 O O . SER A 1 85 ? -11.894 5.474 7.426 1.00 93.25 85 SER A O 1
ATOM 680 N N . GLY A 1 86 ? -12.376 5.407 5.231 1.00 93.06 86 GLY A N 1
ATOM 681 C CA . GLY A 1 86 ? -11.520 6.521 4.873 1.00 93.06 86 GLY A CA 1
ATOM 682 C C . GLY A 1 86 ? -11.402 6.730 3.370 1.00 93.06 86 GLY A C 1
ATOM 683 O O . GLY A 1 86 ? -12.323 6.447 2.604 1.00 93.06 86 GLY A O 1
ATOM 684 N N . SER A 1 87 ? -10.244 7.229 2.953 1.00 93.38 87 SER A N 1
ATOM 685 C CA . SER A 1 87 ? -9.888 7.425 1.548 1.00 93.38 87 SER A CA 1
ATOM 686 C C . SER A 1 87 ? -8.518 6.834 1.235 1.00 93.38 87 SER A C 1
ATOM 688 O O . SER A 1 87 ? -7.616 6.884 2.071 1.00 93.38 87 SER A O 1
ATOM 690 N N . LEU A 1 88 ? -8.353 6.325 0.017 1.00 93.06 88 LEU A N 1
ATOM 691 C CA . LEU A 1 88 ? -7.104 5.785 -0.508 1.00 93.06 88 LEU A CA 1
ATOM 692 C C . LEU A 1 88 ? -6.622 6.656 -1.669 1.00 93.06 88 LEU A C 1
ATOM 694 O O . LEU A 1 88 ? -7.311 6.814 -2.675 1.00 93.06 88 LEU A O 1
ATOM 698 N N . GLN A 1 89 ? -5.406 7.176 -1.562 1.00 92.56 89 GLN A N 1
ATOM 699 C CA . GLN A 1 89 ? -4.717 7.827 -2.664 1.00 92.56 89 GLN A CA 1
ATOM 700 C C . GLN A 1 89 ? -3.577 6.939 -3.153 1.00 92.56 89 GLN A C 1
ATOM 702 O O . GLN A 1 89 ? -2.696 6.568 -2.384 1.00 92.56 89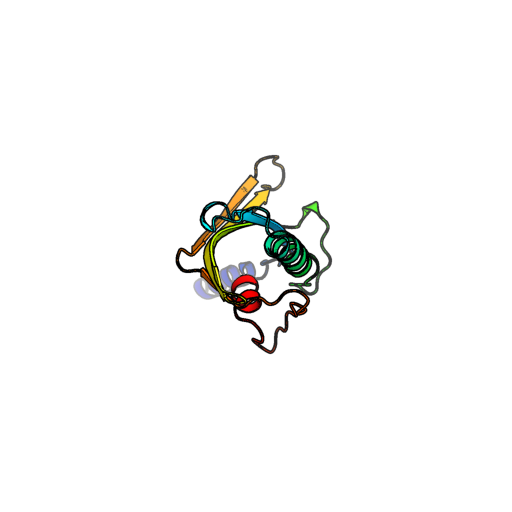 GLN A O 1
ATOM 707 N N . VAL A 1 90 ? -3.576 6.637 -4.447 1.00 90.81 90 VAL A N 1
ATOM 708 C CA . VAL A 1 90 ? -2.524 5.864 -5.107 1.00 90.81 90 VAL A CA 1
ATOM 709 C C . VAL A 1 90 ? -1.832 6.760 -6.115 1.00 90.81 90 VAL A C 1
ATOM 711 O O . VAL A 1 90 ? -2.477 7.348 -6.984 1.00 90.81 90 VAL A O 1
ATOM 714 N N . GLN A 1 91 ? -0.514 6.860 -6.022 1.00 90.38 91 GLN A N 1
ATOM 715 C CA . GLN A 1 91 ? 0.308 7.553 -7.002 1.00 90.38 91 GLN A CA 1
ATOM 716 C C . GLN A 1 91 ? 1.443 6.643 -7.440 1.00 90.38 91 GLN A C 1
ATOM 718 O O . GLN A 1 91 ? 2.120 6.073 -6.598 1.00 90.38 91 GLN A O 1
ATOM 723 N N . SER A 1 92 ? 1.682 6.534 -8.741 1.00 88.19 92 SER A N 1
ATOM 724 C CA . SER A 1 92 ? 2.861 5.848 -9.259 1.00 88.19 92 SER A CA 1
ATOM 725 C C . SER A 1 92 ? 3.700 6.773 -10.120 1.00 88.19 92 SER A C 1
ATOM 727 O O . SER A 1 92 ? 3.183 7.626 -10.851 1.00 88.19 92 SER A O 1
ATOM 729 N N . SER A 1 93 ? 5.011 6.606 -10.028 1.00 85.75 93 SER A N 1
ATOM 730 C CA . SER A 1 93 ? 6.003 7.364 -10.772 1.00 85.75 93 SER A CA 1
ATOM 731 C C . SER A 1 93 ? 7.076 6.442 -11.324 1.00 85.75 93 SER A C 1
ATOM 733 O O . SER A 1 93 ? 7.432 5.433 -10.722 1.00 85.75 93 SER A O 1
ATOM 735 N N . ARG A 1 94 ? 7.600 6.806 -12.493 1.00 82.75 94 ARG A N 1
ATOM 736 C CA . ARG A 1 94 ? 8.737 6.123 -13.108 1.00 82.75 94 ARG A CA 1
ATOM 737 C C . ARG A 1 94 ? 9.809 7.130 -13.490 1.00 82.75 94 ARG A C 1
ATOM 739 O O . ARG A 1 94 ? 9.485 8.183 -14.048 1.00 82.75 94 ARG A O 1
ATOM 746 N N . THR A 1 95 ? 11.070 6.775 -13.299 1.00 71.31 95 THR A N 1
ATOM 747 C CA . THR A 1 95 ? 12.182 7.568 -13.818 1.00 71.31 95 THR A CA 1
ATOM 748 C C . THR A 1 95 ? 12.229 7.473 -15.341 1.00 71.31 95 THR A C 1
ATOM 750 O O . THR A 1 95 ? 12.117 6.395 -15.932 1.00 71.31 95 THR A O 1
ATOM 753 N N . ILE A 1 96 ? 12.375 8.615 -16.011 1.00 72.50 96 ILE A N 1
ATOM 754 C CA . ILE A 1 96 ? 12.540 8.647 -17.466 1.00 72.50 96 ILE A CA 1
ATOM 755 C C . ILE A 1 96 ? 13.928 8.092 -17.810 1.00 72.50 96 ILE A C 1
ATOM 757 O O . ILE A 1 96 ? 14.933 8.524 -17.248 1.00 72.50 96 ILE A O 1
ATOM 761 N N . PHE A 1 97 ? 13.993 7.154 -18.760 1.00 68.94 97 PHE A N 1
ATOM 762 C CA . PHE A 1 97 ? 15.252 6.547 -19.200 1.00 68.94 97 PHE A CA 1
ATOM 763 C C . PHE A 1 97 ? 16.300 7.612 -19.565 1.00 68.94 97 PHE A C 1
ATOM 765 O O . PHE A 1 97 ? 16.048 8.485 -20.398 1.00 68.94 97 PHE A O 1
ATOM 772 N N . GLY A 1 98 ? 17.482 7.529 -18.944 1.00 67.88 98 GLY A N 1
ATOM 773 C CA . GLY A 1 98 ? 18.581 8.477 -19.158 1.00 67.88 98 GLY A CA 1
ATOM 774 C C . GLY A 1 98 ? 18.408 9.831 -18.458 1.00 67.88 98 GLY A C 1
ATOM 775 O O . GLY A 1 98 ? 19.122 10.777 -18.785 1.00 67.88 98 GLY A O 1
ATOM 776 N N . SER A 1 99 ? 17.474 9.940 -17.514 1.00 73.25 99 SER A N 1
ATOM 777 C CA . SER A 1 99 ? 17.206 11.148 -16.740 1.00 73.25 99 SER A CA 1
ATOM 778 C C . SER A 1 99 ? 17.178 10.860 -15.240 1.00 73.25 99 SER A C 1
ATOM 780 O O . SER A 1 99 ? 17.040 9.718 -14.820 1.00 73.25 99 SER A O 1
ATOM 782 N N . THR A 1 100 ? 17.283 11.911 -14.431 1.00 74.00 100 THR A N 1
ATOM 783 C CA . THR A 1 100 ? 17.014 11.875 -12.983 1.00 74.00 100 THR A CA 1
ATOM 784 C C . THR A 1 100 ? 15.597 12.350 -12.652 1.00 74.00 100 THR A C 1
ATOM 786 O O . THR A 1 100 ? 15.282 12.554 -11.486 1.00 74.00 100 THR A O 1
ATOM 789 N N . TYR A 1 101 ? 14.771 12.624 -13.667 1.00 72.56 101 TYR A N 1
ATOM 790 C CA . TYR A 1 101 ? 13.406 13.105 -13.486 1.00 72.56 101 TYR A CA 1
ATOM 791 C C . TYR A 1 101 ? 12.411 11.946 -13.461 1.00 72.56 101 TYR A C 1
ATOM 793 O O . TYR A 1 101 ? 12.334 11.157 -14.410 1.00 72.56 101 TYR A O 1
ATOM 801 N N . ASP A 1 102 ? 11.601 11.918 -12.406 1.00 76.75 102 ASP A N 1
ATOM 802 C CA . ASP A 1 102 ? 10.462 11.019 -12.279 1.00 76.75 102 ASP A CA 1
ATOM 803 C C . ASP A 1 102 ? 9.219 11.624 -12.929 1.00 76.75 102 ASP A C 1
ATOM 805 O O . ASP A 1 102 ? 8.887 12.799 -12.757 1.00 76.75 102 ASP A O 1
ATOM 809 N N . SER A 1 103 ? 8.526 10.803 -13.709 1.00 77.81 103 SER A N 1
ATOM 810 C CA . SER A 1 103 ? 7.276 11.145 -14.371 1.00 77.81 103 SER A CA 1
ATOM 811 C C . SER A 1 103 ? 6.129 10.394 -13.697 1.00 77.81 103 SER A C 1
ATOM 813 O O . SER A 1 103 ? 6.225 9.171 -13.551 1.00 77.81 103 SER A O 1
ATOM 815 N N . PRO A 1 104 ? 5.041 11.080 -13.297 1.00 80.62 104 PRO A N 1
ATOM 816 C CA . PRO A 1 104 ? 3.866 10.410 -12.761 1.00 80.62 104 PRO A CA 1
ATOM 817 C C . PRO A 1 104 ? 3.203 9.582 -13.865 1.00 80.62 104 PRO A C 1
ATOM 819 O O . PRO A 1 104 ? 2.927 10.085 -14.955 1.00 80.62 104 PRO A O 1
ATOM 822 N N . VAL A 1 105 ? 2.956 8.309 -13.577 1.00 82.62 105 VAL A N 1
ATOM 823 C CA . VAL A 1 105 ? 2.315 7.358 -14.495 1.00 82.62 105 VAL A CA 1
ATOM 824 C C . VAL A 1 105 ? 0.840 7.206 -14.150 1.00 82.62 105 VAL A C 1
ATOM 826 O O . VAL A 1 105 ? 0.002 7.146 -15.048 1.00 82.62 105 VAL A O 1
ATOM 829 N N . TYR A 1 106 ? 0.516 7.186 -12.857 1.00 84.25 106 TYR A N 1
ATOM 830 C CA . TYR A 1 106 ? -0.844 6.997 -12.374 1.00 84.25 106 TYR A CA 1
ATOM 831 C C . TYR A 1 106 ? -1.104 7.850 -11.134 1.00 84.25 106 TYR A C 1
ATOM 833 O O . TYR A 1 106 ? -0.234 8.014 -10.278 1.00 84.25 106 TYR A O 1
ATOM 841 N N . ASN A 1 107 ? -2.308 8.404 -11.039 1.00 89.12 107 ASN A N 1
ATOM 842 C CA . ASN A 1 107 ? -2.795 9.055 -9.833 1.00 89.12 107 ASN A CA 1
ATOM 843 C C . ASN A 1 107 ? -4.291 8.784 -9.708 1.00 89.12 107 ASN A C 1
ATOM 845 O O . ASN A 1 107 ? -5.066 9.151 -10.592 1.00 89.12 107 ASN A O 1
ATOM 849 N N . TYR A 1 108 ? -4.675 8.136 -8.619 1.00 90.12 108 TYR A N 1
ATOM 850 C CA . TYR A 1 108 ? -6.054 7.797 -8.323 1.00 90.12 108 TYR A CA 1
ATOM 851 C C . TYR A 1 108 ? -6.368 8.137 -6.874 1.00 90.12 108 TYR A C 1
ATOM 853 O O . TYR A 1 108 ? -5.525 7.992 -5.991 1.00 90.12 108 TYR A O 1
ATOM 861 N N . ASN A 1 109 ? -7.578 8.629 -6.640 1.00 91.62 109 ASN A N 1
ATOM 862 C CA . ASN A 1 109 ? -8.055 8.991 -5.316 1.00 91.62 109 ASN A CA 1
ATOM 863 C C . ASN A 1 109 ? -9.446 8.400 -5.124 1.00 91.62 109 ASN A C 1
ATOM 865 O O . ASN A 1 109 ? -10.420 8.896 -5.697 1.00 91.62 109 ASN A O 1
ATOM 869 N N . ASP A 1 110 ? -9.511 7.353 -4.314 1.00 88.88 110 ASP A N 1
ATOM 870 C CA . ASP A 1 110 ? -10.749 6.775 -3.836 1.00 88.88 110 ASP A CA 1
ATOM 871 C C . ASP A 1 110 ? -11.176 7.469 -2.542 1.00 88.88 110 ASP A C 1
ATOM 873 O O . ASP A 1 110 ? -10.518 7.366 -1.507 1.00 88.88 110 ASP A O 1
ATOM 877 N N . ARG A 1 111 ? -12.301 8.183 -2.595 1.00 89.81 111 ARG A N 1
ATOM 878 C CA . ARG A 1 111 ? -12.851 8.906 -1.440 1.00 89.81 111 ARG A CA 1
ATOM 879 C C . ARG A 1 111 ? -13.726 8.037 -0.541 1.00 89.81 111 ARG A C 1
ATOM 881 O O . ARG A 1 111 ? -14.107 8.506 0.526 1.00 89.81 111 ARG A O 1
ATOM 888 N N . GLN A 1 112 ? -14.109 6.845 -0.991 1.00 88.38 112 GLN A N 1
ATOM 889 C CA . GLN A 1 112 ? -15.016 5.950 -0.278 1.00 88.38 112 GLN A CA 1
ATOM 890 C C . GLN A 1 112 ? -14.354 4.587 -0.116 1.00 88.38 112 GLN A C 1
ATOM 892 O O . GLN A 1 112 ? -14.825 3.577 -0.631 1.00 88.38 112 GLN A O 1
ATOM 897 N N . PHE A 1 113 ? -13.257 4.575 0.635 1.00 88.62 113 PHE A N 1
ATOM 898 C CA . PHE A 1 113 ? -12.510 3.366 0.918 1.00 88.62 113 PHE A CA 1
ATOM 899 C C . PHE A 1 113 ? -12.995 2.761 2.237 1.00 88.62 113 PHE A C 1
ATOM 901 O O . PHE A 1 113 ? -12.761 3.314 3.313 1.00 88.62 113 PHE A O 1
ATOM 908 N N . VAL A 1 114 ? -13.708 1.638 2.146 1.00 89.81 114 VAL A N 1
ATOM 909 C CA . VAL A 1 114 ? -14.209 0.884 3.300 1.00 89.81 114 VAL A CA 1
ATOM 910 C C . VAL A 1 114 ? -13.708 -0.542 3.187 1.00 89.81 114 VAL A C 1
ATOM 912 O O . VAL A 1 114 ? -13.920 -1.190 2.166 1.00 89.81 114 VAL A O 1
ATOM 915 N N . PHE A 1 115 ? -13.048 -1.026 4.232 1.00 89.56 115 PHE A N 1
ATOM 916 C CA . PHE A 1 115 ?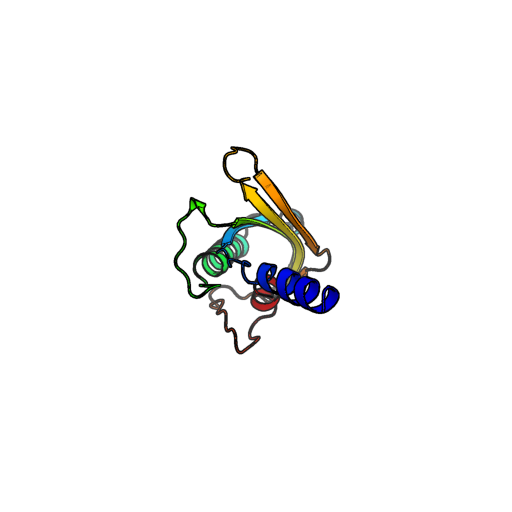 -12.461 -2.357 4.241 1.00 89.56 115 PHE A CA 1
ATOM 917 C C . PHE A 1 115 ? -12.530 -2.981 5.629 1.00 89.56 115 PHE A C 1
ATOM 919 O O . PHE A 1 115 ? -12.594 -2.291 6.646 1.00 89.56 115 PHE A O 1
ATOM 926 N N . GLU A 1 116 ? -12.486 -4.308 5.657 1.00 88.31 116 GLU A N 1
ATOM 927 C CA . GLU A 1 116 ? -12.368 -5.070 6.891 1.00 88.31 116 GLU A CA 1
ATOM 928 C C . GLU A 1 116 ? -10.932 -5.557 7.067 1.00 88.31 116 GLU A C 1
ATOM 930 O O . GLU A 1 116 ? -10.299 -6.048 6.127 1.00 88.31 116 GLU A O 1
ATOM 935 N N . TYR A 1 117 ? -10.419 -5.417 8.282 1.00 89.06 117 TYR A N 1
ATOM 936 C CA . TYR A 1 117 ? -9.094 -5.864 8.666 1.00 89.06 117 TYR A CA 1
ATOM 937 C C . TYR A 1 117 ? -9.107 -6.370 10.108 1.00 89.06 117 TYR A C 1
ATOM 939 O O . TYR A 1 117 ? -9.653 -5.741 11.013 1.00 89.06 117 TYR A O 1
ATOM 947 N N . SER A 1 118 ? -8.489 -7.526 10.324 1.00 85.75 118 SER A N 1
ATOM 948 C CA . SER A 1 118 ? -8.289 -8.100 11.647 1.00 85.75 118 SER A CA 1
ATOM 949 C C . SER A 1 118 ? -6.796 -8.259 11.880 1.00 85.75 118 SER A C 1
ATOM 951 O O . SER A 1 118 ? -6.093 -8.839 11.051 1.00 85.75 118 SER A O 1
ATOM 953 N N . GLU A 1 119 ? -6.301 -7.733 13.000 1.00 79.38 119 GLU A N 1
ATOM 954 C CA . GLU A 1 119 ? -4.901 -7.916 13.373 1.00 79.38 119 GLU A CA 1
ATOM 955 C C . GLU A 1 119 ? -4.570 -9.409 13.440 1.00 79.38 119 GLU A C 1
ATOM 957 O O . GLU A 1 119 ? -5.373 -10.218 13.906 1.00 79.38 119 GLU A O 1
ATOM 962 N N . PHE A 1 120 ? -3.372 -9.768 12.976 1.00 78.56 120 PHE A N 1
ATOM 963 C CA . PHE A 1 120 ? -2.868 -11.148 12.915 1.00 78.56 120 PHE A CA 1
ATOM 964 C C . PHE A 1 120 ? -3.536 -12.054 11.876 1.00 78.56 120 PHE A C 1
ATOM 966 O O . PHE A 1 120 ? -3.082 -13.186 11.692 1.00 78.56 120 PHE A O 1
ATOM 973 N N . GLN A 1 121 ? -4.554 -11.582 11.155 1.00 81.38 121 GLN A N 1
ATOM 974 C CA . GLN A 1 121 ? -5.031 -12.295 9.981 1.00 81.38 121 GLN A CA 1
ATOM 975 C C . GLN A 1 121 ? -4.018 -12.112 8.838 1.00 81.38 121 GLN A C 1
ATOM 977 O O . GLN A 1 121 ? -3.648 -10.977 8.527 1.00 81.38 121 GLN A O 1
ATOM 982 N N . PRO A 1 122 ? -3.536 -13.198 8.207 1.00 77.25 122 PRO A N 1
ATOM 983 C CA . PRO A 1 122 ? -2.637 -13.073 7.071 1.00 77.25 122 PRO A CA 1
ATOM 984 C C . PRO A 1 122 ? -3.390 -12.491 5.871 1.00 77.25 122 PRO A C 1
ATOM 986 O O . PRO A 1 122 ? -4.462 -12.977 5.499 1.00 77.25 122 PRO A O 1
ATOM 989 N N . LEU A 1 123 ? -2.809 -11.467 5.247 1.00 79.38 123 LEU A N 1
ATOM 990 C CA . LEU A 1 123 ? -3.259 -10.963 3.955 1.00 79.38 123 LEU A CA 1
ATOM 991 C C . LEU A 1 123 ? -2.658 -11.858 2.869 1.00 79.38 123 LEU A C 1
ATOM 993 O O . LEU A 1 123 ? -1.461 -11.801 2.606 1.00 79.38 123 LEU A O 1
ATOM 997 N N . VAL A 1 124 ? -3.478 -12.725 2.275 1.00 74.94 124 VAL A N 1
ATOM 998 C CA . VAL A 1 124 ? -3.034 -13.657 1.232 1.00 74.94 124 VAL A CA 1
ATOM 999 C C . VAL A 1 124 ? -3.576 -13.196 -0.113 1.00 74.94 124 VAL A C 1
ATOM 1001 O O . VAL A 1 124 ? -4.789 -13.133 -0.311 1.00 74.94 124 VAL A O 1
ATOM 1004 N N . PHE A 1 125 ? -2.675 -12.889 -1.044 1.00 74.25 125 PHE A N 1
ATOM 1005 C CA . PHE A 1 125 ? -3.038 -12.665 -2.437 1.00 74.25 125 PHE A CA 1
ATOM 1006 C C . PHE A 1 125 ? -3.257 -14.006 -3.145 1.00 74.25 125 PHE A C 1
ATOM 1008 O O . PHE A 1 125 ? -2.396 -14.887 -3.127 1.00 74.25 125 PHE A O 1
ATOM 1015 N N . ASN A 1 126 ? -4.413 -14.154 -3.790 1.00 72.38 126 ASN A N 1
ATOM 1016 C CA . ASN A 1 126 ? -4.720 -15.297 -4.636 1.00 72.38 126 ASN A CA 1
ATOM 1017 C C . ASN A 1 126 ? -5.232 -14.802 -5.990 1.00 72.38 126 ASN A C 1
ATOM 1019 O O . ASN A 1 126 ? -6.251 -14.123 -6.081 1.00 72.38 126 ASN A O 1
ATOM 1023 N N . ILE A 1 127 ? -4.537 -15.174 -7.064 1.00 67.38 127 ILE A N 1
ATOM 1024 C CA . ILE A 1 127 ? -4.925 -14.785 -8.425 1.00 67.38 127 ILE A CA 1
ATOM 1025 C C . ILE A 1 127 ? -6.236 -15.447 -8.883 1.00 67.38 127 ILE A C 1
ATOM 1027 O O . ILE A 1 127 ? -6.894 -14.972 -9.802 1.00 67.38 127 ILE A O 1
ATOM 1031 N N . ASN A 1 128 ? -6.614 -16.562 -8.251 1.00 72.75 128 ASN A N 1
ATOM 1032 C CA . ASN A 1 128 ? -7.795 -17.341 -8.613 1.00 72.75 128 ASN A CA 1
ATOM 1033 C C . ASN A 1 128 ? -8.994 -17.073 -7.695 1.00 72.75 128 ASN A C 1
ATOM 1035 O O . ASN A 1 128 ? -10.077 -17.586 -7.974 1.00 72.75 128 ASN A O 1
ATOM 1039 N N . ASN A 1 129 ? -8.812 -16.342 -6.590 1.00 69.00 129 ASN A N 1
ATOM 1040 C CA . ASN A 1 129 ? -9.863 -16.150 -5.597 1.00 69.00 129 ASN A CA 1
ATOM 1041 C C . ASN A 1 129 ? -9.790 -14.775 -4.921 1.00 69.00 129 ASN A C 1
ATOM 1043 O O . ASN A 1 129 ? -8.718 -14.314 -4.539 1.00 69.00 129 ASN A O 1
ATOM 1047 N N . PHE A 1 130 ? -10.947 -14.146 -4.735 1.00 68.81 130 PHE A N 1
ATOM 1048 C CA . PHE A 1 130 ? -11.076 -12.842 -4.087 1.00 68.81 130 PHE A CA 1
ATOM 1049 C C . PHE A 1 130 ? -11.472 -13.045 -2.622 1.00 68.81 130 PHE A C 1
ATOM 1051 O O . PHE A 1 130 ? -12.650 -12.984 -2.275 1.00 68.81 130 PHE A O 1
ATOM 1058 N N . ASP A 1 131 ? -10.491 -13.329 -1.764 1.00 65.38 131 ASP A N 1
ATOM 1059 C CA . ASP A 1 131 ? -10.751 -13.685 -0.361 1.00 65.38 131 ASP A CA 1
ATOM 1060 C C . ASP A 1 131 ? -10.925 -12.460 0.563 1.00 65.38 131 ASP A C 1
ATOM 1062 O O . ASP A 1 131 ? -11.657 -12.524 1.548 1.00 65.38 131 ASP A O 1
ATOM 1066 N N . SER A 1 132 ? -10.286 -11.326 0.254 1.00 74.94 132 SER A N 1
ATOM 1067 C CA . SER A 1 132 ? -10.385 -10.086 1.040 1.00 74.94 132 SER A CA 1
ATOM 1068 C C . SER A 1 132 ? -10.602 -8.879 0.135 1.00 74.94 132 SER A C 1
ATOM 1070 O O . SER A 1 132 ? -9.900 -8.711 -0.865 1.00 74.94 132 SER A O 1
ATOM 1072 N N . ASN A 1 133 ? -11.554 -8.013 0.496 1.00 73.50 133 ASN A N 1
ATOM 1073 C CA . ASN A 1 133 ? -11.843 -6.780 -0.238 1.00 73.50 133 ASN A CA 1
ATOM 1074 C C . ASN A 1 133 ? -10.621 -5.840 -0.265 1.00 73.50 133 ASN A C 1
ATOM 1076 O O . ASN A 1 133 ? -10.283 -5.319 -1.322 1.00 73.50 133 ASN A O 1
ATOM 1080 N N . LEU A 1 134 ? -9.892 -5.736 0.854 1.00 76.50 134 LEU A N 1
ATOM 1081 C CA . LEU A 1 134 ? -8.661 -4.947 0.963 1.00 76.50 134 LEU A CA 1
ATOM 1082 C C . LEU A 1 134 ? -7.594 -5.421 -0.031 1.00 76.50 134 LEU A C 1
ATOM 1084 O O . LEU A 1 134 ? -7.045 -4.625 -0.788 1.00 76.50 134 LEU A O 1
ATOM 1088 N N . VAL A 1 135 ? -7.331 -6.730 -0.050 1.00 75.19 135 VAL A N 1
ATOM 1089 C CA . VAL A 1 135 ? -6.362 -7.333 -0.977 1.00 75.19 135 VAL A CA 1
ATOM 1090 C C . VAL A 1 135 ? -6.833 -7.161 -2.417 1.00 75.19 135 VAL A C 1
ATOM 1092 O O . VAL A 1 135 ? -6.027 -6.872 -3.291 1.00 75.19 135 VAL A O 1
ATOM 1095 N N . SER A 1 136 ? -8.138 -7.283 -2.658 1.00 72.94 136 SER A N 1
ATOM 1096 C CA . SER A 1 136 ? -8.711 -7.149 -3.996 1.00 72.94 136 SER A CA 1
ATOM 1097 C C . SER A 1 136 ? -8.550 -5.734 -4.551 1.00 72.94 136 SER A C 1
ATOM 1099 O O . SER A 1 136 ? -8.115 -5.599 -5.683 1.00 72.94 136 SER A O 1
ATOM 1101 N N . ILE A 1 137 ? -8.830 -4.688 -3.763 1.00 75.81 137 ILE A N 1
ATOM 1102 C CA . ILE A 1 137 ? -8.683 -3.291 -4.216 1.00 75.81 137 ILE A CA 1
ATOM 1103 C C . ILE A 1 137 ? -7.212 -2.919 -4.447 1.00 75.81 137 ILE A C 1
ATOM 1105 O O . ILE A 1 137 ? -6.899 -2.073 -5.279 1.00 75.81 137 ILE A O 1
ATOM 1109 N N . LEU A 1 138 ? -6.292 -3.522 -3.696 1.00 75.06 138 LEU A N 1
ATOM 1110 C CA . LEU A 1 138 ? -4.865 -3.252 -3.863 1.00 75.06 138 LEU A CA 1
ATOM 1111 C C . LEU A 1 138 ? -4.242 -4.034 -5.025 1.00 75.06 138 LEU A C 1
ATOM 1113 O O . LEU A 1 138 ? -3.254 -3.577 -5.594 1.00 75.06 138 LEU A O 1
ATOM 1117 N N . ALA A 1 139 ? -4.795 -5.201 -5.354 1.00 67.88 139 ALA A N 1
ATOM 1118 C CA . ALA A 1 139 ? -4.258 -6.102 -6.366 1.00 67.88 139 ALA A CA 1
ATOM 1119 C C . ALA A 1 139 ? -4.877 -5.943 -7.765 1.00 67.88 139 ALA A C 1
ATOM 1121 O O . ALA A 1 139 ? -4.233 -6.332 -8.742 1.00 67.88 139 ALA A O 1
ATOM 1122 N N . TYR A 1 140 ? -6.105 -5.421 -7.867 1.00 64.56 140 TYR A N 1
ATOM 1123 C CA . TYR A 1 140 ? -6.894 -5.333 -9.104 1.00 64.56 140 TYR A CA 1
ATOM 1124 C C . TYR A 1 140 ? -7.427 -3.919 -9.339 1.00 64.56 140 TYR A C 1
ATOM 1126 O O . TYR A 1 140 ? -7.432 -3.502 -10.521 1.00 64.56 140 TYR A O 1
#

=== Feature glossary ===
Legend for the data blocks above and below:

— What the protein is —

Sequence gives the chain of amino acids in standard one-letter code (A=alanine, C=cysteine, …, Y=tyrosine), read N→C. It is the only feature that is directly encoded by the gene; all structural features are derived from the folded form of this sequence.

The annotation block draws on four external resources. InterPro: which protein families and domains the sequence belongs to. GO: standardized terms for what the protein does, what process it participates in, and where in the cell it acts. CATH: which structural fold it has in the CATH hierarchy. Organism: the species of origin.

— Where its atoms are —

Atomic coordinates in PDBx/mmCIF format — the same representation the Protein Data Bank distributes. Each line of the _atom_site loop places one backbone atom in Cartesian space (units: ångströms, origin: arbitrary).

Six rendered views show the 3D structure from the faces of a cube — i.e. along ±x, ±y, ±z. Rendering representation is drawn randomly per protein from cartoon (secondary-structure ribbons), sticks (backbone bonds), or molecular surface; coloring is either N→C rainbow (blue at the N-terminus through red at the C-terminus) or one color per chain.

— Local backbone conformation —

DSSP 8-state secondary structure assigns each residue one of H (α-helix), G (3₁₀-helix), I (π-helix), E (extended β-strand), B (isolated β-bridge), T (hydrogen-bonded turn), S (bend), or '-' (coil). The assignment is computed from backbone hydrogen-bond geometry via the Kabsch–Sander algorithm.

P-SEA three-state annotation labels each residue as helix, strand, or coil based purely on the geometry of the Cα trace. It serves as a fallback when the full backbone (and thus DSSP) is unavailable.

φ (phi) and ψ (psi) are the two rotatable backbone dihedrals per residue: φ is the C(i-1)–N–Cα–C torsion, ψ is the N–Cα–C–N(i+1) torsion, both in degrees on (−180°, 180°]. α-helical residues cluster near (−60°, −45°); β-strand residues near (−120°, +130°). A Ramachandran plot is simply a scatter of (φ, ψ) for every residue.

— Global shape and packing —

Radius of gyration (Rg) is the root-mean-square distance of Cα atoms from their centroid — a single number for overall size and compactness. A globular domain of N residues has Rg ≈ 2.2·N^0.38 Å; an extended or disordered chain has a much larger Rg. The Cα contact count is the number of residue pairs whose Cα atoms are within 8 Å and are more than four positions apart in sequence — a standard proxy for tertiary packing density. The bounding box is the smallest axis-aligned box enclosing all Cα atoms.

Accessible surface area quantifies burial. A residue with SASA near zero is packed into the hydrophobic core; one with SASA >100 Å² sits on the surface. Computed here via the Shrake–Rupley numerical algorithm with a 1.4 Å probe.

The contact map is a binary N×N matrix image: pixel (i, j) is dark where Cα_i and Cα_j are within 8 Å and |i−j|>4. Because the |i−j|>4 filter removes local helical contacts, off-diagonal stripes parallel to the main diagonal indicate parallel β-sheets; stripes perpendicular to it indicate antiparallel β-sheets. The Ramachandran plot scatters every residue's (φ, ψ) pair against the sterically allowed regions. The PAE heatmap renders the predicted-aligned-error matrix.

— Structural neighborhood —

A 3Di character summarizes, for each residue, the relative orientation of the Cα frame of its nearest spatial neighbor. Because it encodes fold topology rather than chemistry, 3Di alignments detect remote structural similarity that sequence alignment misses.

Structural nearest neighbors (via Foldseek easy-search vs the PDB). Reported per hit: target PDB id, E-value, and alignment TM-score. A TM-score above ~0.5 is the conventional threshold for 'same fold'.

— Confidence and disorder —

For AlphaFold models, the B-factor field carries pLDDT — the model's own estimate of local accuracy on a 0–100 scale. Regions with pLDDT<50 should be treated as essentially unmodeled; they often correspond to intrinsically disordered segments.

B-factor (Debye–Waller factor) reflects atomic displacement in the crystal lattice. It is an experimental observable (units Å²), not a prediction; low values mean the atom is pinned down, high values mean it moves or is heterogeneous across the crystal.

Predicted Aligned Error (PAE) is an AlphaFold confidence matrix: entry (i, j) is the expected error in the position of residue j, in ångströms, when the prediction is superimposed on the true structure at residue i. Low PAE within a block of residues means that block is internally rigid and well-predicted; high PAE between two blocks means their relative placement is uncertain even if each block individually is confident.